Protein AF-A0A7W0LXJ8-F1 (afdb_monomer_lite)

Structure (mmCIF, N/CA/C/O backbone):
data_AF-A0A7W0LXJ8-F1
#
_entry.id   AF-A0A7W0LXJ8-F1
#
loop_
_atom_site.group_PDB
_atom_site.id
_atom_site.type_symbol
_atom_site.label_atom_id
_atom_site.label_alt_id
_atom_site.label_comp_id
_atom_site.label_asym_id
_atom_site.label_entity_id
_atom_site.label_seq_id
_atom_site.pdbx_PDB_ins_code
_atom_site.Cartn_x
_atom_site.Cartn_y
_atom_site.Cartn_z
_atom_site.occupancy
_atom_site.B_iso_or_equiv
_atom_site.auth_seq_id
_atom_site.auth_comp_id
_atom_site.auth_asym_id
_atom_site.auth_atom_id
_atom_site.pdbx_PDB_model_num
ATOM 1 N N . MET A 1 1 ? -24.025 -7.661 8.625 1.00 52.81 1 MET A N 1
ATOM 2 C CA . MET A 1 1 ? -24.951 -7.254 7.543 1.00 52.81 1 MET A CA 1
ATOM 3 C C . MET A 1 1 ? -24.529 -5.968 6.852 1.00 52.81 1 MET A C 1
ATOM 5 O O . MET A 1 1 ? -24.352 -6.024 5.647 1.00 52.81 1 MET A O 1
ATOM 9 N N . ALA A 1 2 ? -24.264 -4.867 7.567 1.00 68.38 2 ALA A N 1
ATOM 10 C CA . ALA A 1 2 ? -23.836 -3.601 6.949 1.00 68.38 2 ALA A CA 1
ATOM 11 C C . ALA A 1 2 ? -22.627 -3.736 5.999 1.00 68.38 2 ALA A C 1
ATOM 13 O O . ALA A 1 2 ? -22.716 -3.311 4.859 1.00 68.38 2 ALA A O 1
ATOM 14 N N . ILE A 1 3 ? -21.546 -4.414 6.411 1.00 69.25 3 ILE A N 1
ATOM 15 C CA . ILE A 1 3 ? -20.349 -4.597 5.562 1.00 69.25 3 ILE A CA 1
ATOM 16 C C . ILE A 1 3 ? -20.674 -5.373 4.277 1.00 69.25 3 ILE A C 1
ATOM 18 O O . ILE A 1 3 ? -20.263 -4.969 3.196 1.00 69.25 3 ILE A O 1
ATOM 22 N N . ALA A 1 4 ? -21.450 -6.457 4.377 1.00 71.25 4 ALA A N 1
ATOM 23 C CA . ALA A 1 4 ? -21.862 -7.236 3.210 1.00 71.25 4 ALA A CA 1
ATOM 24 C C . ALA A 1 4 ? -22.725 -6.400 2.252 1.00 71.25 4 ALA A C 1
ATOM 26 O O . ALA A 1 4 ? -22.506 -6.436 1.046 1.00 71.25 4 ALA A O 1
ATOM 27 N N . VAL A 1 5 ? -23.648 -5.595 2.790 1.00 81.62 5 VAL A N 1
ATOM 28 C CA . VAL A 1 5 ? -24.458 -4.656 2.001 1.00 81.62 5 VAL A CA 1
ATOM 29 C C . VAL A 1 5 ? -23.570 -3.623 1.307 1.00 81.62 5 VAL A C 1
ATOM 31 O O . VAL A 1 5 ? -23.752 -3.391 0.118 1.00 81.62 5 VAL A O 1
ATOM 34 N N . THR A 1 6 ? -22.573 -3.056 1.993 1.00 78.12 6 THR A N 1
ATOM 35 C CA . THR A 1 6 ? -21.637 -2.093 1.394 1.00 78.12 6 THR A CA 1
ATOM 36 C C . THR A 1 6 ? -20.803 -2.720 0.278 1.00 78.12 6 THR A C 1
ATOM 38 O O . THR A 1 6 ? -20.669 -2.120 -0.785 1.00 78.12 6 THR A O 1
ATOM 41 N N . VAL A 1 7 ? -20.276 -3.933 0.478 1.00 80.88 7 VAL A N 1
ATOM 42 C CA . VAL A 1 7 ? -19.499 -4.655 -0.547 1.00 80.88 7 VAL A CA 1
ATOM 43 C C . VAL A 1 7 ? -20.361 -4.943 -1.776 1.00 80.88 7 VAL A C 1
ATOM 45 O O . VAL A 1 7 ? -19.939 -4.680 -2.901 1.00 80.88 7 VAL A O 1
ATOM 48 N N . VAL A 1 8 ? -21.589 -5.425 -1.569 1.00 86.31 8 VAL A N 1
ATOM 49 C CA . VAL A 1 8 ? -22.539 -5.683 -2.658 1.00 86.31 8 VAL A CA 1
ATOM 50 C C . VAL A 1 8 ? -22.917 -4.387 -3.374 1.00 86.31 8 VAL A C 1
ATOM 52 O O . VAL A 1 8 ? -22.920 -4.362 -4.599 1.00 86.31 8 VAL A O 1
ATOM 55 N N . ALA A 1 9 ? -23.184 -3.301 -2.646 1.00 87.44 9 ALA A N 1
ATOM 56 C CA . ALA A 1 9 ? -23.522 -2.006 -3.231 1.00 87.44 9 ALA A CA 1
ATOM 57 C C . ALA A 1 9 ? -22.368 -1.430 -4.064 1.00 87.44 9 ALA A C 1
ATOM 59 O O . ALA A 1 9 ? -22.596 -0.955 -5.174 1.00 87.44 9 ALA A O 1
ATOM 60 N N . ALA A 1 10 ? -21.129 -1.521 -3.572 1.00 80.69 10 ALA A N 1
ATOM 61 C CA . ALA A 1 10 ? -19.945 -1.092 -4.313 1.00 80.69 10 ALA A CA 1
ATOM 62 C C . ALA A 1 10 ? -19.740 -1.929 -5.588 1.00 80.69 10 ALA A C 1
ATOM 64 O O . ALA A 1 10 ? -19.492 -1.374 -6.657 1.00 80.69 10 ALA A O 1
ATOM 65 N N . GLY A 1 11 ? -19.911 -3.254 -5.505 1.00 84.75 11 GLY A N 1
ATOM 66 C CA . GLY A 1 11 ? -19.861 -4.140 -6.671 1.00 84.75 11 GLY A CA 1
ATOM 67 C C . GLY A 1 11 ? -20.998 -3.891 -7.669 1.00 84.75 11 GLY A C 1
ATOM 68 O O . GLY A 1 11 ? -20.782 -3.892 -8.874 1.00 84.75 11 GLY A O 1
ATOM 69 N N . ALA A 1 12 ? -22.209 -3.608 -7.193 1.00 89.00 12 ALA A N 1
ATOM 70 C CA . ALA A 1 12 ? -23.325 -3.235 -8.057 1.00 89.00 12 ALA A CA 1
ATOM 71 C C . ALA A 1 12 ? -23.070 -1.887 -8.746 1.00 89.00 12 ALA A C 1
ATOM 73 O O . ALA A 1 12 ? -23.365 -1.737 -9.930 1.00 89.00 12 ALA A O 1
ATOM 74 N N . ALA A 1 13 ? -22.469 -0.925 -8.040 1.00 86.62 13 ALA A N 1
ATOM 75 C CA . ALA A 1 13 ? -22.126 0.375 -8.598 1.00 86.62 13 ALA A CA 1
ATOM 76 C C . ALA A 1 13 ? -21.140 0.258 -9.768 1.00 86.62 13 ALA A C 1
ATOM 78 O O . ALA A 1 13 ? -21.328 0.949 -10.761 1.00 86.62 13 ALA A O 1
ATOM 79 N N . THR A 1 14 ? -20.145 -0.638 -9.724 1.00 85.62 14 THR A N 1
ATOM 80 C CA . THR A 1 14 ? -19.224 -0.819 -10.865 1.00 85.62 14 THR A CA 1
ATOM 81 C C . THR A 1 14 ? -19.928 -1.364 -12.108 1.00 85.62 14 THR A C 1
ATOM 83 O O . THR A 1 14 ? -19.573 -0.988 -13.223 1.00 85.62 14 THR A O 1
ATOM 86 N N . VAL A 1 15 ? -20.962 -2.192 -11.938 1.00 84.75 15 VAL A N 1
ATOM 87 C CA . VAL A 1 15 ? -21.796 -2.685 -13.045 1.00 84.75 15 VAL A CA 1
ATOM 88 C C . VAL A 1 15 ? -22.725 -1.586 -13.565 1.00 84.75 15 VAL A C 1
ATOM 90 O O . VAL A 1 15 ? -22.814 -1.384 -14.774 1.00 84.75 15 VAL A O 1
ATOM 93 N N . ILE A 1 16 ? -23.388 -0.850 -12.667 1.00 89.38 16 ILE A N 1
ATOM 94 C CA . ILE A 1 16 ? -24.336 0.226 -13.008 1.00 89.38 16 ILE A CA 1
ATOM 95 C C . ILE A 1 16 ? -23.627 1.402 -13.692 1.00 89.38 16 ILE A C 1
ATOM 97 O O . ILE A 1 16 ? -24.157 1.971 -14.646 1.00 89.38 16 ILE A O 1
ATOM 101 N N . LEU A 1 17 ? -22.436 1.761 -13.207 1.00 88.00 17 LEU A N 1
ATOM 102 C CA . LEU A 1 17 ? -21.621 2.866 -13.713 1.00 88.00 17 LEU A CA 1
ATOM 103 C C . LEU A 1 17 ? -20.724 2.454 -14.885 1.00 88.00 17 LEU A C 1
ATOM 105 O O . LEU A 1 17 ? -19.980 3.288 -15.405 1.00 88.00 17 LEU A O 1
ATOM 109 N N . ARG A 1 18 ? -20.777 1.191 -15.329 1.00 84.25 18 ARG A N 1
ATOM 110 C CA . ARG A 1 18 ? -20.025 0.753 -16.504 1.00 84.25 18 ARG A CA 1
ATOM 111 C C . ARG A 1 18 ? -20.492 1.549 -17.736 1.00 84.25 18 ARG A C 1
ATOM 113 O O . ARG A 1 18 ? -21.699 1.609 -17.991 1.00 84.25 18 ARG A O 1
ATOM 120 N N . PRO A 1 19 ? -19.572 2.117 -18.539 1.00 84.94 19 PRO A N 1
ATOM 121 C CA . PRO A 1 19 ? -19.927 2.815 -19.771 1.00 84.94 19 P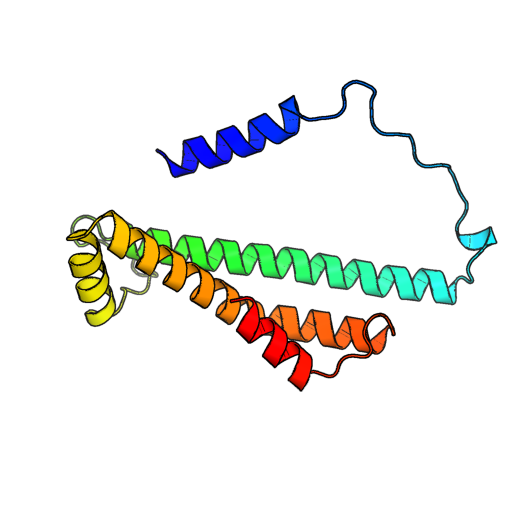RO A CA 1
ATOM 122 C C . PRO A 1 19 ? -20.762 1.921 -20.699 1.00 84.94 19 PRO A C 1
ATOM 124 O O . PRO A 1 19 ? -20.327 0.836 -21.088 1.00 84.94 19 PRO A O 1
ATOM 127 N N . ARG A 1 20 ? -21.974 2.372 -21.049 1.00 81.69 20 ARG A N 1
ATOM 128 C CA . ARG A 1 20 ? -22.930 1.598 -21.868 1.00 81.69 20 ARG A CA 1
ATOM 129 C C . ARG A 1 20 ? -22.541 1.526 -23.344 1.00 81.69 20 ARG A C 1
ATOM 131 O O . ARG A 1 20 ? -22.947 0.598 -24.029 1.00 81.69 20 ARG A O 1
ATOM 138 N N . SER A 1 21 ? -21.745 2.482 -23.818 1.00 82.00 21 SER A N 1
ATOM 139 C CA . SER A 1 21 ? -21.232 2.557 -25.192 1.00 82.00 21 SER A CA 1
ATOM 140 C C . SER A 1 21 ? -20.040 1.628 -25.456 1.00 82.00 21 SER A C 1
ATOM 142 O O . SER A 1 21 ? -19.457 1.687 -26.532 1.00 82.00 21 SER A O 1
ATOM 144 N N . GLY A 1 22 ? -19.659 0.793 -24.483 1.00 73.75 22 GLY A N 1
ATOM 145 C CA . GLY A 1 22 ? -18.420 0.024 -24.533 1.00 73.75 22 GLY A CA 1
ATOM 146 C C . GLY A 1 22 ? -17.203 0.853 -24.118 1.00 73.75 22 GLY A C 1
ATOM 147 O O . GLY A 1 22 ? -17.286 2.064 -23.901 1.00 73.75 22 GLY A O 1
ATOM 148 N N . LEU A 1 23 ? -16.071 0.172 -23.949 1.00 77.75 23 LEU A N 1
ATOM 149 C CA . LEU A 1 23 ? -14.773 0.830 -23.825 1.00 77.75 23 LEU A CA 1
ATOM 150 C C . LEU A 1 23 ? -14.308 1.225 -25.228 1.00 77.75 23 LEU A C 1
ATOM 152 O O . LEU A 1 23 ? -14.595 0.515 -26.189 1.00 77.75 23 LEU A O 1
ATOM 156 N N . ILE A 1 24 ? -13.598 2.347 -25.338 1.00 79.88 24 ILE A N 1
ATOM 157 C CA . ILE A 1 24 ? -12.902 2.699 -26.577 1.00 79.88 24 ILE A CA 1
ATOM 158 C C . ILE A 1 24 ? -11.902 1.577 -26.846 1.00 79.88 24 ILE A C 1
ATOM 160 O O . ILE A 1 24 ? -11.054 1.305 -25.993 1.00 79.88 24 ILE A O 1
ATOM 164 N N . ASP A 1 25 ? -12.040 0.914 -27.993 1.00 80.50 25 ASP A N 1
ATOM 165 C CA . ASP A 1 25 ? -11.131 -0.158 -28.376 1.00 80.50 25 ASP A CA 1
ATOM 166 C C . ASP A 1 25 ? -9.734 0.460 -28.540 1.00 80.50 25 ASP A C 1
ATOM 168 O O . ASP A 1 25 ? -9.587 1.439 -29.286 1.00 80.50 25 ASP A O 1
ATOM 172 N N . PRO A 1 26 ? -8.724 0.009 -27.777 1.00 80.69 26 PRO A N 1
ATOM 173 C CA . PRO A 1 26 ? -7.402 0.600 -27.850 1.00 80.69 26 PRO A CA 1
ATOM 174 C C . PRO A 1 26 ? -6.882 0.499 -29.280 1.00 80.69 26 PRO A C 1
ATOM 176 O O . PRO A 1 26 ? -6.957 -0.555 -29.912 1.00 80.69 26 PRO A O 1
ATOM 179 N N . ALA A 1 27 ? -6.338 1.605 -29.789 1.00 84.06 27 ALA A N 1
ATOM 180 C CA . ALA A 1 27 ? -5.703 1.608 -31.095 1.00 84.06 27 ALA A CA 1
ATOM 181 C C . ALA A 1 27 ? -4.639 0.501 -31.137 1.00 84.06 27 ALA A C 1
ATOM 183 O O . ALA A 1 27 ? -3.780 0.429 -30.253 1.00 84.06 27 ALA A O 1
ATOM 184 N N . ALA A 1 28 ? -4.712 -0.361 -32.153 1.00 82.88 28 ALA A N 1
ATOM 185 C CA . ALA A 1 28 ? -3.750 -1.431 -32.374 1.00 82.88 28 ALA A CA 1
ATOM 186 C C . ALA A 1 28 ? -2.412 -0.827 -32.830 1.00 82.88 28 ALA A C 1
ATOM 188 O O . ALA A 1 28 ? -2.108 -0.758 -34.018 1.00 82.88 28 ALA A O 1
ATOM 189 N N . ILE A 1 29 ? -1.645 -0.315 -31.871 1.00 87.50 29 ILE A N 1
ATOM 190 C CA . ILE A 1 29 ? -0.316 0.248 -32.083 1.00 87.50 29 ILE A CA 1
ATOM 191 C C . ILE A 1 29 ? 0.701 -0.855 -31.818 1.00 87.50 29 ILE A C 1
ATOM 193 O O . ILE A 1 29 ? 0.702 -1.434 -30.732 1.00 87.50 29 ILE A O 1
ATOM 197 N N . ASP A 1 30 ? 1.580 -1.119 -32.786 1.00 87.94 30 ASP A N 1
ATOM 198 C CA . ASP A 1 30 ? 2.753 -1.963 -32.566 1.00 87.94 30 ASP A CA 1
ATOM 199 C C . ASP A 1 30 ? 3.789 -1.189 -31.725 1.00 87.94 30 ASP A C 1
ATOM 201 O O . ASP A 1 30 ? 4.357 -0.205 -32.211 1.00 87.94 30 ASP A O 1
ATOM 205 N N . PRO A 1 31 ? 4.070 -1.597 -30.472 1.00 87.81 31 PRO A N 1
ATOM 206 C CA . PRO A 1 31 ? 5.042 -0.912 -29.625 1.00 87.81 31 PRO A CA 1
ATOM 207 C C . PRO A 1 31 ? 6.456 -0.941 -30.213 1.00 87.81 31 PRO A C 1
ATOM 209 O O . PRO A 1 31 ? 7.239 -0.026 -29.959 1.00 87.81 31 PRO A O 1
ATOM 212 N N . ARG A 1 32 ? 6.781 -1.961 -31.019 1.00 91.56 32 ARG A N 1
ATOM 213 C CA . ARG A 1 32 ? 8.114 -2.150 -31.613 1.00 91.56 32 ARG A CA 1
ATOM 214 C C . ARG A 1 32 ? 8.431 -1.116 -32.690 1.00 91.56 32 ARG A C 1
ATOM 216 O O . ARG A 1 32 ? 9.593 -0.931 -33.032 1.00 91.56 32 ARG A O 1
ATOM 223 N N . ALA A 1 33 ? 7.414 -0.415 -33.196 1.00 93.31 33 ALA A N 1
ATOM 224 C CA . ALA A 1 33 ? 7.596 0.705 -34.114 1.00 93.31 33 ALA A CA 1
ATOM 225 C C . ALA A 1 33 ? 8.158 1.963 -33.421 1.00 93.31 33 ALA A C 1
ATOM 227 O O . ALA A 1 33 ? 8.688 2.841 -34.098 1.00 93.31 33 ALA A O 1
ATOM 228 N N . TYR A 1 34 ? 8.048 2.057 -32.090 1.00 93.44 34 TYR A N 1
ATOM 229 C CA . TYR A 1 34 ? 8.424 3.248 -31.317 1.00 93.44 34 TYR A CA 1
ATOM 230 C C . TYR A 1 34 ? 9.480 2.978 -30.246 1.00 93.44 34 TYR A C 1
ATOM 232 O O . TYR A 1 34 ? 10.219 3.889 -29.882 1.00 93.44 34 TYR A O 1
ATOM 240 N N . PHE A 1 35 ? 9.549 1.747 -29.740 1.00 95.50 35 PHE A N 1
ATOM 241 C CA . PHE A 1 35 ? 10.428 1.363 -28.643 1.00 95.50 35 PHE A CA 1
ATOM 242 C C . PHE A 1 35 ? 11.316 0.195 -29.045 1.00 95.50 35 PHE A C 1
ATOM 244 O O . PHE A 1 35 ? 10.891 -0.732 -29.737 1.00 95.50 35 PHE A O 1
ATOM 251 N N . SER A 1 36 ? 12.550 0.214 -28.557 1.00 96.19 36 SER A N 1
ATOM 252 C CA . SER A 1 36 ? 13.454 -0.920 -28.690 1.00 96.19 36 SER A CA 1
ATOM 253 C C . SER A 1 36 ? 12.972 -2.115 -27.858 1.00 96.19 36 SER A C 1
ATOM 255 O O . SER A 1 36 ? 12.337 -1.968 -26.812 1.00 96.19 36 SER A O 1
ATOM 257 N N . GLU A 1 37 ? 13.344 -3.328 -28.272 1.00 95.62 37 GLU A N 1
ATOM 258 C CA . GLU A 1 37 ? 13.066 -4.565 -27.521 1.00 95.62 37 GLU A CA 1
ATOM 259 C C . GLU A 1 37 ? 13.589 -4.508 -26.072 1.00 95.62 37 GLU A C 1
ATOM 261 O O . GLU A 1 37 ? 12.986 -5.071 -25.156 1.00 95.62 37 GLU A O 1
ATOM 266 N N . ALA A 1 38 ? 14.701 -3.799 -25.842 1.00 95.31 38 ALA A N 1
ATOM 267 C CA . ALA A 1 38 ? 15.271 -3.614 -24.510 1.00 95.31 38 ALA A CA 1
ATOM 268 C C . ALA A 1 38 ? 14.373 -2.746 -23.611 1.00 95.31 38 ALA A C 1
ATOM 270 O O . ALA A 1 38 ? 14.178 -3.071 -22.438 1.00 95.31 38 ALA A O 1
ATOM 271 N N . GLU A 1 39 ? 13.795 -1.673 -24.153 1.00 94.75 39 GLU A N 1
ATOM 272 C CA . GLU A 1 39 ? 12.864 -0.801 -23.428 1.00 94.75 39 GLU A CA 1
ATOM 273 C C . GLU A 1 39 ? 11.543 -1.511 -23.133 1.00 94.75 39 GLU A C 1
ATOM 275 O O . GLU A 1 39 ? 11.039 -1.426 -22.011 1.00 94.75 39 GLU A O 1
ATOM 280 N N . ILE A 1 40 ? 11.020 -2.269 -24.103 1.00 95.00 40 ILE A N 1
ATOM 281 C CA . ILE A 1 40 ? 9.805 -3.075 -23.926 1.00 95.00 40 ILE A CA 1
ATOM 282 C C . ILE A 1 40 ? 10.010 -4.080 -22.791 1.00 95.00 40 ILE A C 1
ATOM 284 O O . ILE A 1 40 ? 9.226 -4.104 -21.841 1.00 95.00 40 ILE A O 1
ATOM 288 N N . ARG A 1 41 ? 11.109 -4.842 -22.819 1.00 95.19 41 ARG A N 1
ATOM 289 C CA . ARG A 1 41 ? 11.423 -5.826 -21.775 1.00 95.19 41 ARG A CA 1
ATOM 290 C C . ARG A 1 41 ? 11.597 -5.180 -20.402 1.00 95.19 41 ARG A C 1
ATOM 292 O O . ARG A 1 41 ? 11.116 -5.718 -19.406 1.00 95.19 41 ARG A O 1
ATOM 299 N N . ARG A 1 42 ? 12.252 -4.015 -20.335 1.00 94.56 42 ARG A N 1
ATOM 300 C CA . ARG A 1 42 ? 12.391 -3.247 -19.089 1.00 94.56 42 ARG A CA 1
ATOM 301 C C . ARG A 1 42 ? 11.021 -2.845 -18.535 1.00 94.56 42 ARG A C 1
ATOM 303 O O . ARG A 1 42 ? 10.778 -2.987 -17.339 1.00 94.56 42 ARG A O 1
ATOM 310 N N . ALA A 1 43 ? 10.114 -2.376 -19.388 1.00 94.88 43 ALA A N 1
ATOM 311 C CA . ALA A 1 43 ? 8.765 -1.999 -18.976 1.00 94.88 43 ALA A CA 1
ATOM 312 C C . ALA A 1 43 ? 7.928 -3.207 -18.519 1.00 94.88 43 ALA A C 1
ATOM 314 O O . ALA A 1 43 ? 7.205 -3.114 -17.523 1.00 94.88 43 ALA A O 1
ATOM 315 N N . GLU A 1 44 ? 8.017 -4.334 -19.225 1.00 94.94 44 GLU A N 1
ATOM 316 C CA . GLU A 1 44 ? 7.330 -5.578 -18.864 1.00 94.94 44 GLU A CA 1
ATOM 317 C C . GLU A 1 44 ? 7.794 -6.114 -17.511 1.00 94.94 44 GLU A C 1
ATOM 319 O O . GLU A 1 44 ? 6.952 -6.459 -16.680 1.00 94.94 44 GLU A O 1
ATOM 324 N N . ASP A 1 45 ? 9.103 -6.108 -17.251 1.00 95.88 45 ASP A N 1
ATOM 325 C CA . ASP A 1 45 ? 9.654 -6.554 -15.973 1.00 95.88 45 ASP A CA 1
ATOM 326 C C . ASP A 1 45 ? 9.177 -5.676 -14.804 1.00 95.88 45 ASP A C 1
ATOM 328 O O . ASP A 1 45 ? 8.697 -6.186 -13.787 1.00 95.88 45 ASP A O 1
ATOM 332 N N . PHE A 1 46 ? 9.203 -4.346 -14.970 1.00 96.12 46 PHE A N 1
ATOM 333 C CA . PHE A 1 46 ? 8.643 -3.437 -13.970 1.00 96.12 46 PHE A CA 1
ATOM 334 C C . PHE A 1 46 ? 7.169 -3.749 -13.699 1.00 96.12 46 PHE A C 1
ATOM 336 O O . PHE A 1 46 ? 6.789 -3.987 -12.555 1.00 96.12 46 PHE A O 1
ATOM 343 N N . ARG A 1 47 ? 6.336 -3.804 -14.747 1.00 95.81 47 ARG A N 1
ATOM 344 C CA . ARG A 1 47 ? 4.883 -4.015 -14.625 1.00 95.81 47 ARG A CA 1
ATOM 345 C C . ARG A 1 47 ? 4.530 -5.373 -14.030 1.00 95.81 47 ARG A C 1
ATOM 347 O O . ARG A 1 47 ? 3.595 -5.451 -13.234 1.00 95.81 47 ARG A O 1
ATOM 354 N N . GLY A 1 48 ? 5.238 -6.428 -14.426 1.00 96.25 48 GLY A N 1
ATOM 355 C CA . GLY A 1 48 ? 5.004 -7.786 -13.947 1.00 96.25 48 GLY A CA 1
ATOM 356 C C . GLY A 1 48 ? 5.209 -7.877 -12.440 1.00 96.25 48 GLY A C 1
ATOM 357 O O . GLY A 1 48 ? 4.289 -8.251 -11.709 1.00 96.25 48 GLY A O 1
ATOM 358 N N . VAL A 1 49 ? 6.377 -7.440 -11.966 1.00 96.19 49 VAL A N 1
ATOM 359 C CA . VAL A 1 49 ? 6.696 -7.445 -10.533 1.00 96.19 49 VAL A CA 1
ATOM 360 C C . VAL A 1 49 ? 5.805 -6.469 -9.767 1.00 96.19 49 VAL A C 1
ATOM 362 O O . VAL A 1 49 ? 5.257 -6.839 -8.732 1.00 96.19 49 VAL A O 1
ATOM 365 N N . GLN A 1 50 ? 5.559 -5.265 -10.295 1.00 97.38 50 GLN A N 1
ATOM 366 C CA . GLN A 1 50 ? 4.689 -4.281 -9.644 1.00 97.38 50 GLN A CA 1
ATOM 367 C C . GLN A 1 50 ? 3.263 -4.815 -9.445 1.00 97.38 50 GLN A C 1
ATOM 369 O O . GLN A 1 50 ? 2.640 -4.566 -8.411 1.00 97.38 50 GLN A O 1
ATOM 374 N N . ARG A 1 51 ? 2.746 -5.597 -10.404 1.00 97.75 51 ARG A N 1
ATOM 375 C CA . ARG A 1 51 ? 1.444 -6.265 -10.280 1.00 97.75 51 ARG A CA 1
ATOM 376 C C . ARG A 1 51 ? 1.452 -7.302 -9.159 1.00 97.75 51 ARG A C 1
ATOM 378 O O . ARG A 1 51 ? 0.496 -7.348 -8.389 1.00 97.75 51 ARG A O 1
ATOM 385 N N . LEU A 1 52 ? 2.510 -8.105 -9.048 1.00 97.88 52 LEU A 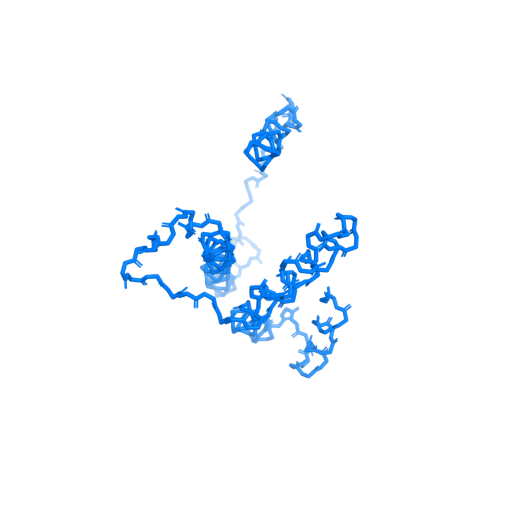N 1
ATOM 386 C CA . LEU A 1 52 ? 2.650 -9.083 -7.965 1.00 97.88 52 LEU A CA 1
ATOM 387 C C . LEU A 1 52 ? 2.736 -8.404 -6.595 1.00 97.88 52 LEU A C 1
ATOM 389 O O . LEU A 1 52 ? 2.055 -8.842 -5.671 1.00 97.88 52 LEU A O 1
ATOM 393 N N . ILE A 1 53 ? 3.487 -7.303 -6.480 1.00 97.75 53 ILE A N 1
ATOM 394 C CA . ILE A 1 53 ? 3.529 -6.487 -5.259 1.00 97.75 53 ILE A CA 1
ATOM 395 C C . ILE A 1 53 ? 2.127 -5.968 -4.926 1.00 97.75 53 ILE A C 1
ATOM 397 O O . ILE A 1 53 ? 1.680 -6.112 -3.794 1.00 97.75 53 ILE A O 1
ATOM 401 N N . GLY A 1 54 ? 1.395 -5.432 -5.910 1.00 96.31 54 GLY A N 1
ATOM 402 C CA . GLY A 1 54 ? 0.024 -4.952 -5.717 1.00 96.31 54 GLY A CA 1
ATOM 403 C C . GLY A 1 54 ? -0.937 -6.036 -5.216 1.00 96.31 54 GLY A C 1
ATOM 404 O O . GLY A 1 54 ? -1.698 -5.800 -4.277 1.00 96.31 54 GLY A O 1
ATOM 405 N N . VAL A 1 55 ? -0.871 -7.244 -5.787 1.00 98.00 55 VAL A N 1
ATOM 406 C CA . VAL A 1 55 ? -1.648 -8.402 -5.310 1.00 98.00 55 VAL A CA 1
ATOM 407 C C . VAL A 1 55 ? -1.227 -8.796 -3.893 1.00 98.00 55 VAL A C 1
ATOM 409 O O . VAL A 1 55 ? -2.088 -9.023 -3.046 1.00 98.00 55 VAL A O 1
ATOM 412 N N . GLY A 1 56 ? 0.076 -8.825 -3.603 1.00 97.75 56 GLY A N 1
ATOM 413 C CA . GLY A 1 56 ? 0.601 -9.081 -2.262 1.00 97.75 56 GLY A CA 1
ATOM 414 C C . GLY A 1 56 ? 0.081 -8.077 -1.232 1.00 97.75 56 GLY A C 1
ATOM 415 O O . GLY A 1 56 ? -0.412 -8.478 -0.181 1.00 97.75 56 GLY A O 1
ATOM 416 N N . SER A 1 57 ? 0.095 -6.784 -1.559 1.00 97.00 57 SER A N 1
ATOM 417 C CA . SER A 1 57 ? -0.430 -5.719 -0.699 1.00 97.00 57 SER A CA 1
ATOM 418 C C . SER A 1 57 ? -1.923 -5.890 -0.431 1.00 97.00 57 SER A C 1
ATOM 420 O O . SER A 1 57 ? -2.369 -5.708 0.705 1.00 97.00 57 SER A O 1
ATOM 422 N N . LEU A 1 58 ? -2.698 -6.295 -1.444 1.00 96.56 58 LEU A N 1
ATOM 423 C CA . LEU A 1 58 ? -4.122 -6.592 -1.291 1.00 96.56 58 LEU A CA 1
ATOM 424 C C . LEU A 1 58 ? -4.352 -7.784 -0.354 1.00 96.56 58 LEU A C 1
ATOM 426 O O . LEU A 1 58 ? -5.204 -7.708 0.531 1.00 96.56 58 LEU A O 1
ATOM 430 N N . LEU A 1 59 ? -3.580 -8.863 -0.517 1.00 97.00 59 LEU A N 1
ATOM 431 C CA . LEU A 1 59 ? -3.662 -10.047 0.338 1.00 97.00 59 LEU A CA 1
ATOM 432 C C . LEU A 1 59 ? -3.284 -9.729 1.786 1.00 97.00 59 LEU A C 1
ATOM 434 O O . LEU A 1 59 ? -4.004 -10.142 2.689 1.00 97.00 59 LEU A O 1
ATOM 438 N N . ILE A 1 60 ? -2.213 -8.962 2.015 1.00 96.75 60 ILE A N 1
ATOM 439 C CA . ILE A 1 60 ? -1.806 -8.531 3.360 1.00 96.75 60 ILE A CA 1
ATOM 440 C C . ILE A 1 60 ? -2.898 -7.669 3.989 1.00 96.75 60 ILE A C 1
ATOM 442 O O . ILE A 1 60 ? -3.319 -7.943 5.107 1.00 96.75 60 ILE A O 1
ATOM 446 N N . SER A 1 61 ? -3.418 -6.678 3.263 1.00 95.25 61 SER A N 1
ATOM 447 C CA . SER A 1 61 ? -4.474 -5.794 3.775 1.00 95.25 61 SER A CA 1
ATOM 448 C C . SER A 1 61 ? -5.744 -6.578 4.118 1.00 95.25 61 SER A C 1
ATOM 450 O O . SER A 1 61 ? -6.320 -6.408 5.193 1.00 95.25 61 SER A O 1
ATOM 452 N N . GLY A 1 62 ? -6.156 -7.488 3.230 1.00 93.00 62 GLY A N 1
ATOM 453 C CA . GLY A 1 62 ? -7.301 -8.369 3.440 1.00 93.00 62 GLY A CA 1
ATOM 454 C C . GLY A 1 62 ? -7.103 -9.328 4.615 1.00 93.00 62 GLY A C 1
ATOM 455 O O . GLY A 1 62 ? -8.009 -9.478 5.432 1.00 93.00 62 GLY A O 1
ATOM 456 N N . ALA A 1 63 ? -5.919 -9.931 4.746 1.00 92.44 63 ALA A N 1
ATOM 457 C CA . ALA A 1 63 ? -5.578 -10.814 5.857 1.00 92.44 63 ALA A CA 1
ATOM 458 C C . ALA A 1 63 ? -5.539 -10.058 7.192 1.00 92.44 63 ALA A C 1
ATOM 460 O O . ALA A 1 63 ? -6.120 -10.528 8.166 1.00 92.44 63 ALA A O 1
ATOM 461 N N . THR A 1 64 ? -4.938 -8.866 7.234 1.00 92.62 64 THR A N 1
ATOM 462 C CA . THR A 1 64 ? -4.929 -7.992 8.414 1.00 92.62 64 THR A CA 1
ATOM 463 C C . THR A 1 64 ? -6.353 -7.662 8.852 1.00 92.62 64 THR A C 1
ATOM 465 O O . THR A 1 64 ? -6.696 -7.847 10.019 1.00 92.62 64 THR A O 1
ATOM 468 N N . LEU A 1 65 ? -7.221 -7.246 7.923 1.00 90.62 65 LEU A N 1
ATOM 469 C CA . LEU A 1 65 ? -8.631 -6.988 8.228 1.00 90.62 65 LEU A CA 1
ATOM 470 C C . LEU A 1 65 ? -9.366 -8.246 8.695 1.00 90.62 65 LEU A C 1
ATOM 472 O O . LEU A 1 65 ? -10.142 -8.168 9.644 1.00 90.62 65 LEU A O 1
ATOM 476 N N . ALA A 1 66 ? -9.121 -9.399 8.067 1.00 87.12 66 ALA A N 1
ATOM 477 C CA . ALA A 1 66 ? -9.719 -10.665 8.476 1.00 87.12 66 ALA A CA 1
ATOM 478 C C . ALA A 1 66 ? -9.303 -11.032 9.905 1.00 87.12 66 ALA A C 1
ATOM 480 O O . ALA A 1 66 ? -10.159 -11.363 10.719 1.00 87.12 66 ALA A O 1
ATOM 481 N N . VAL A 1 67 ? -8.017 -10.900 10.240 1.00 85.06 67 VAL A N 1
ATOM 482 C CA . VAL A 1 67 ? -7.513 -11.120 11.600 1.00 85.06 67 VAL A CA 1
ATOM 483 C C . VAL A 1 67 ? -8.170 -10.151 12.578 1.00 85.06 67 VAL A C 1
ATOM 485 O O . VAL A 1 67 ? -8.699 -10.606 13.583 1.00 85.06 67 VAL A O 1
ATOM 488 N N . LEU A 1 68 ? -8.212 -8.847 12.289 1.00 85.44 68 LEU A N 1
ATOM 489 C CA . LEU A 1 68 ? -8.826 -7.854 13.180 1.00 85.44 68 LEU A CA 1
ATOM 490 C C . LEU A 1 68 ? -10.327 -8.110 13.395 1.00 85.44 68 LEU A C 1
ATOM 492 O O . LEU A 1 68 ? -10.810 -8.068 14.527 1.00 85.44 68 LEU A O 1
ATOM 496 N N . ALA A 1 69 ? -11.062 -8.415 12.325 1.00 81.88 69 ALA A N 1
ATOM 497 C CA . ALA A 1 69 ? -12.496 -8.672 12.385 1.00 81.88 69 ALA A CA 1
ATOM 498 C C . ALA A 1 69 ? -12.819 -9.969 13.141 1.00 81.88 69 ALA A C 1
ATOM 500 O O . ALA A 1 69 ? -13.717 -10.000 13.985 1.00 81.88 69 ALA A O 1
ATOM 501 N N . LEU A 1 70 ? -12.074 -11.041 12.862 1.00 77.06 70 LEU A N 1
ATOM 502 C CA . LEU A 1 70 ? -12.296 -12.343 13.480 1.00 77.06 70 LEU A CA 1
ATOM 503 C C . LEU A 1 70 ? -11.757 -12.385 14.920 1.00 77.06 70 LEU A C 1
ATOM 505 O O . LEU A 1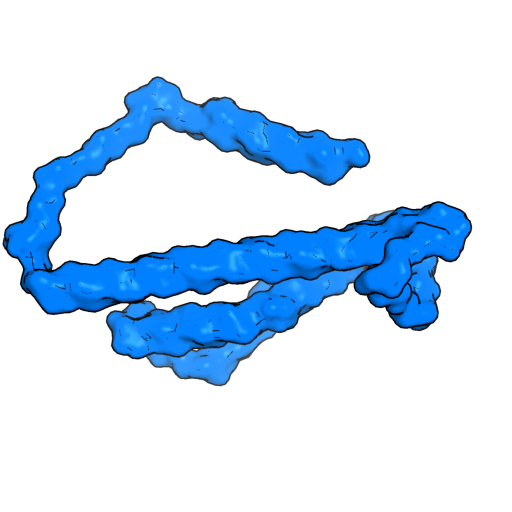 70 ? -12.357 -13.043 15.762 1.00 77.06 70 LEU A O 1
ATOM 509 N N . ALA A 1 71 ? -10.671 -11.675 15.241 1.00 70.75 71 ALA A N 1
ATOM 510 C CA . ALA A 1 71 ? -10.122 -11.632 16.599 1.00 70.75 71 ALA A CA 1
ATOM 511 C C . A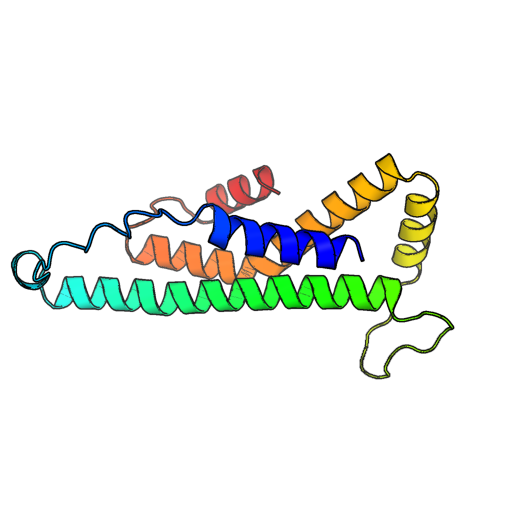LA A 1 71 ? -11.002 -10.792 17.536 1.00 70.75 71 ALA A C 1
ATOM 513 O O . ALA A 1 71 ? -11.141 -11.127 18.710 1.00 70.75 71 ALA A O 1
ATOM 514 N N . GLY A 1 72 ? -11.621 -9.723 17.019 1.00 62.19 72 GLY A N 1
ATOM 515 C CA . GLY A 1 72 ? -12.531 -8.866 17.782 1.00 62.19 72 GLY A CA 1
ATOM 516 C C . GLY A 1 72 ? -13.943 -9.438 17.965 1.00 62.19 72 GLY A C 1
ATOM 517 O O . GLY A 1 72 ? -14.594 -9.117 18.954 1.00 62.19 72 GLY A O 1
ATOM 518 N N . GLY A 1 73 ? -14.425 -10.278 17.037 1.00 56.25 73 GLY A N 1
ATOM 519 C CA . GLY A 1 73 ? -15.803 -10.798 17.048 1.00 56.25 73 GLY A CA 1
ATOM 520 C C . GLY A 1 73 ? -15.957 -12.321 17.162 1.00 56.25 73 GLY A C 1
ATOM 521 O O . GLY A 1 73 ? -17.035 -12.793 17.510 1.00 56.25 73 GLY A O 1
ATOM 522 N N . GLY A 1 74 ? -14.911 -13.101 16.876 1.00 48.69 74 GLY A N 1
ATOM 523 C CA . GLY A 1 74 ? -14.971 -14.567 16.767 1.00 48.69 74 GLY A CA 1
ATOM 524 C C . GLY A 1 74 ? -14.929 -15.315 18.097 1.00 48.69 74 GLY A C 1
ATOM 525 O O . GLY A 1 74 ? -15.347 -16.465 18.166 1.00 48.69 74 GLY A O 1
ATOM 526 N N . CYS A 1 75 ? -14.514 -14.659 19.179 1.00 55.50 75 CYS A N 1
ATOM 527 C CA . CYS A 1 75 ? -14.586 -15.205 20.533 1.00 55.50 75 CYS A CA 1
ATOM 528 C C . CYS A 1 75 ? -15.972 -14.937 21.164 1.00 55.50 75 CYS A C 1
ATOM 530 O O . CYS A 1 75 ? -16.094 -14.498 22.307 1.00 55.50 75 CYS A O 1
ATOM 532 N N . GLN A 1 76 ? -17.050 -15.184 20.419 1.00 49.44 76 GLN A N 1
ATOM 533 C CA . GLN A 1 76 ? -18.406 -15.084 20.952 1.00 49.44 76 GLN A CA 1
ATOM 534 C C . GLN A 1 76 ? -18.661 -16.319 21.838 1.00 49.44 76 GLN A C 1
ATOM 536 O O . GLN A 1 76 ? -18.816 -17.432 21.343 1.00 49.44 76 GLN A O 1
ATOM 541 N N . GLY A 1 77 ? -18.614 -16.152 23.165 1.00 55.12 77 GLY A N 1
ATOM 542 C CA . GLY A 1 77 ? -18.824 -17.251 24.123 1.00 55.12 77 GLY A CA 1
ATOM 543 C C . GLY A 1 77 ? -17.576 -18.064 24.505 1.00 55.12 77 GLY A C 1
ATOM 544 O O . GLY A 1 77 ? -17.707 -19.209 24.932 1.00 55.12 77 GLY A O 1
ATOM 545 N N . GLY A 1 78 ? -16.367 -17.501 24.368 1.00 55.88 78 GLY A N 1
ATOM 546 C CA . GLY A 1 78 ? -15.137 -18.081 24.938 1.00 55.88 78 GLY A CA 1
ATOM 547 C C . GLY A 1 78 ? -14.475 -19.203 24.127 1.00 55.88 78 GLY A C 1
ATOM 548 O O . GLY A 1 78 ? -13.554 -19.849 24.621 1.00 55.88 78 GLY A O 1
ATOM 549 N N . ARG A 1 79 ? -14.910 -19.443 22.884 1.00 60.69 79 ARG A N 1
ATOM 550 C CA . ARG A 1 79 ? -14.312 -20.444 21.986 1.00 60.69 79 ARG A CA 1
ATOM 551 C C . ARG A 1 79 ? -13.673 -19.756 20.784 1.00 60.69 79 ARG A C 1
ATOM 553 O O . ARG A 1 79 ? -14.351 -19.476 19.805 1.00 60.69 79 ARG A O 1
ATOM 560 N N . CYS A 1 80 ? -12.373 -19.497 20.860 1.00 66.06 80 CYS A N 1
ATOM 561 C CA . CYS A 1 80 ? -11.581 -19.136 19.687 1.00 66.06 80 CYS A CA 1
ATOM 562 C C . CYS A 1 80 ? -10.995 -20.409 19.038 1.00 66.06 80 CYS A C 1
ATOM 564 O O . CYS A 1 80 ? -10.720 -21.383 19.750 1.00 66.06 80 CYS A O 1
ATOM 566 N N . PRO A 1 81 ? -10.797 -20.438 17.706 1.00 69.50 81 PRO A N 1
ATOM 567 C CA . PRO A 1 81 ? -10.057 -21.517 17.060 1.00 69.50 81 PRO A CA 1
ATOM 568 C C . PRO A 1 81 ? -8.653 -21.642 17.677 1.00 69.50 81 PRO A C 1
ATOM 570 O O . PRO A 1 81 ? -8.021 -20.617 17.931 1.00 69.50 81 PRO A O 1
ATOM 573 N N . PRO A 1 82 ? -8.123 -22.860 17.890 1.00 72.06 82 PRO A N 1
ATOM 574 C CA . PRO A 1 82 ? -6.854 -23.062 18.602 1.00 72.06 82 PRO A CA 1
ATOM 575 C C . PRO A 1 82 ? -5.633 -22.467 17.881 1.00 72.06 82 PRO A C 1
ATOM 577 O O . PRO A 1 82 ? -4.599 -22.251 18.500 1.00 72.06 82 PRO A O 1
ATOM 580 N N . TRP A 1 83 ? -5.750 -22.188 16.582 1.00 73.75 83 TRP A N 1
ATOM 581 C CA . TRP A 1 83 ? -4.719 -21.544 15.764 1.00 73.75 83 TRP A CA 1
ATOM 582 C C . TRP A 1 83 ? -4.789 -20.011 15.786 1.00 73.75 83 TRP A C 1
ATOM 584 O O . TRP A 1 83 ? -3.956 -19.353 15.164 1.00 73.75 83 TRP A O 1
ATOM 594 N N . MET A 1 84 ? -5.785 -19.429 16.457 1.00 70.06 84 MET A N 1
ATOM 595 C CA . MET A 1 84 ? -6.063 -18.004 16.376 1.00 70.06 84 MET A CA 1
ATOM 596 C C . MET A 1 84 ? -5.549 -17.254 17.614 1.00 70.06 84 MET A C 1
ATOM 598 O O . MET A 1 84 ? -5.929 -17.600 18.734 1.00 70.06 84 MET A O 1
ATOM 602 N N . PRO A 1 85 ? -4.700 -16.222 17.449 1.00 68.44 85 PRO A N 1
ATOM 603 C CA . PRO A 1 85 ? -4.176 -15.470 18.579 1.00 68.44 85 PRO A CA 1
ATOM 604 C C . PRO A 1 85 ? -5.278 -14.621 19.221 1.00 68.44 85 PRO A C 1
ATOM 606 O O . PRO A 1 85 ? -5.926 -13.809 18.558 1.00 68.44 85 PRO A O 1
ATOM 609 N N . SER A 1 86 ? -5.470 -14.790 20.529 1.00 68.94 86 SER A N 1
ATOM 610 C CA . SER A 1 86 ? -6.356 -13.928 21.311 1.00 68.94 86 SER A CA 1
ATOM 611 C C . SER A 1 86 ? -5.777 -12.513 21.385 1.00 68.94 86 SER A C 1
ATOM 613 O O . SER A 1 86 ? -4.584 -12.360 21.673 1.00 68.94 86 SER A O 1
ATOM 615 N N . PRO A 1 87 ? -6.590 -11.463 21.174 1.00 71.44 87 PRO A N 1
ATOM 616 C CA . PRO A 1 87 ? -6.117 -10.100 21.345 1.00 71.44 87 PRO A CA 1
ATOM 617 C C . PRO A 1 87 ? 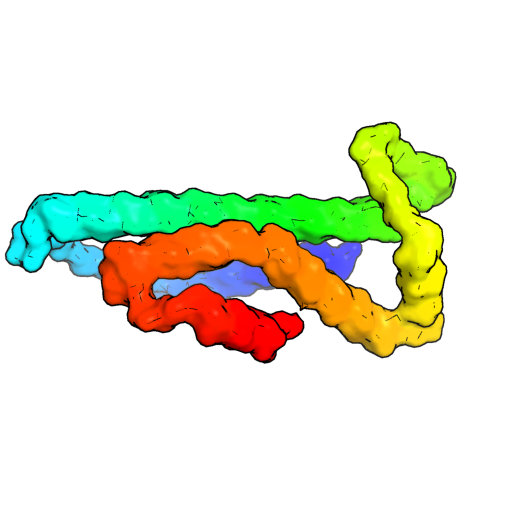-5.688 -9.867 22.804 1.00 71.44 87 PRO A C 1
ATOM 619 O O . PRO A 1 87 ? -6.326 -10.378 23.731 1.00 71.44 87 PRO A O 1
ATOM 622 N N . PRO A 1 88 ? -4.617 -9.091 23.041 1.00 76.25 88 PRO A N 1
ATOM 623 C CA . PRO A 1 88 ? -4.149 -8.828 24.391 1.00 76.25 88 PRO A CA 1
ATOM 624 C C . PRO A 1 88 ? -5.225 -8.106 25.215 1.00 76.25 88 PRO A C 1
ATOM 626 O O . PRO A 1 88 ? -5.890 -7.190 24.730 1.00 76.25 88 PRO A O 1
ATOM 629 N N . ALA A 1 89 ? -5.357 -8.474 26.494 1.00 80.12 89 ALA A N 1
ATOM 630 C CA . ALA A 1 89 ? -6.326 -7.900 27.434 1.00 80.12 89 ALA A CA 1
ATOM 631 C C . ALA A 1 89 ? -6.455 -6.355 27.414 1.00 80.12 89 ALA A C 1
ATOM 633 O O . ALA A 1 89 ? -7.586 -5.867 27.484 1.00 80.12 89 ALA A O 1
ATOM 634 N N . PRO A 1 90 ? -5.376 -5.547 27.304 1.00 83.25 90 PRO A N 1
ATOM 635 C CA . PRO A 1 90 ? -5.519 -4.092 27.196 1.00 83.25 90 PRO A CA 1
ATOM 636 C C . PRO A 1 90 ? -6.274 -3.634 25.941 1.00 83.25 90 PRO A C 1
ATOM 638 O O . PRO A 1 90 ? -7.010 -2.653 26.014 1.00 83.25 90 PRO A O 1
ATOM 641 N N . VAL A 1 91 ? -6.136 -4.342 24.815 1.00 81.31 91 VAL A N 1
ATOM 642 C CA . VAL A 1 91 ? -6.832 -4.015 23.561 1.00 81.31 91 VAL A CA 1
ATOM 643 C C . VAL A 1 91 ? -8.329 -4.247 23.717 1.00 81.31 91 VAL A C 1
ATOM 645 O O . VAL A 1 91 ? -9.117 -3.377 23.364 1.00 81.31 91 VAL A O 1
ATOM 648 N N . LEU A 1 92 ? -8.723 -5.368 24.326 1.00 79.69 92 LEU A N 1
ATOM 649 C CA . LEU A 1 92 ? -10.131 -5.668 24.601 1.00 79.69 92 LEU A CA 1
ATOM 650 C C . LEU A 1 92 ? -10.776 -4.598 25.488 1.00 79.69 92 LEU A C 1
ATOM 652 O O . LEU A 1 92 ? -11.816 -4.052 25.134 1.00 79.69 92 LEU A O 1
ATOM 656 N N . ARG A 1 93 ? -10.104 -4.202 26.575 1.00 83.31 93 ARG A N 1
ATOM 657 C CA . ARG A 1 93 ? -10.589 -3.128 27.460 1.00 83.31 93 ARG A CA 1
ATOM 658 C C . ARG A 1 93 ? -10.714 -1.783 26.746 1.00 83.31 93 ARG A C 1
ATOM 660 O O . ARG A 1 93 ? -11.594 -0.987 27.065 1.00 83.31 93 ARG A O 1
ATOM 667 N N . LEU A 1 94 ? -9.812 -1.491 25.809 1.00 84.94 94 LEU A N 1
ATOM 668 C CA . LEU A 1 94 ? -9.877 -0.268 25.013 1.00 84.94 94 LEU A CA 1
ATOM 669 C C . LEU A 1 94 ? -11.070 -0.298 24.048 1.00 84.94 94 LEU A C 1
ATOM 671 O O . LEU A 1 94 ? -11.766 0.706 23.922 1.00 84.94 94 LEU A O 1
ATOM 675 N N . LEU A 1 95 ? -11.323 -1.443 23.409 1.00 83.75 95 LEU A N 1
ATOM 676 C CA . LEU A 1 95 ? -12.464 -1.642 22.513 1.00 83.75 95 LEU A CA 1
ATOM 677 C C . LEU A 1 95 ? -13.801 -1.571 23.262 1.00 83.75 95 LEU A C 1
ATOM 679 O O . LEU A 1 95 ? -14.724 -0.925 22.774 1.00 83.75 95 LEU A O 1
ATOM 683 N N . GLU A 1 96 ? -13.893 -2.149 24.462 1.00 85.38 96 GLU A N 1
ATOM 684 C CA . GLU A 1 96 ? -15.069 -2.028 25.338 1.00 85.38 96 GLU A CA 1
ATOM 685 C C . GLU A 1 96 ? -15.370 -0.557 25.659 1.00 85.38 96 GLU A C 1
ATOM 687 O O . GLU A 1 96 ? -16.482 -0.084 25.428 1.00 85.38 96 GLU A O 1
ATOM 692 N N . ARG A 1 97 ? -14.352 0.207 26.082 1.00 86.31 97 ARG A N 1
ATOM 693 C CA . ARG A 1 97 ? -14.481 1.652 26.344 1.00 86.31 97 ARG A CA 1
ATOM 694 C C . ARG A 1 97 ? -14.825 2.461 25.097 1.00 86.31 97 ARG A C 1
ATOM 696 O O . ARG A 1 97 ? -15.546 3.452 25.181 1.00 86.31 97 ARG A O 1
ATOM 703 N N . ALA A 1 98 ? -14.301 2.074 23.936 1.00 86.69 98 ALA A N 1
ATOM 704 C CA . ALA A 1 98 ? -14.673 2.690 22.669 1.00 86.69 98 ALA A CA 1
ATOM 705 C C . ALA A 1 98 ? -16.159 2.427 22.354 1.00 86.69 98 ALA A C 1
ATOM 707 O O . ALA A 1 98 ? -16.858 3.332 21.896 1.00 86.69 98 ALA A O 1
ATOM 708 N N . GLY A 1 99 ? -16.664 1.231 22.676 1.00 86.62 99 GLY A N 1
ATOM 709 C CA . GLY A 1 99 ? -18.067 0.844 22.519 1.00 86.62 99 GLY A CA 1
ATOM 710 C C . GLY A 1 99 ? -19.055 1.696 23.322 1.00 86.62 99 GLY A C 1
ATOM 711 O O . GLY A 1 99 ? -20.178 1.903 22.869 1.00 86.62 99 GLY A O 1
ATOM 712 N N . GLU A 1 100 ? -18.635 2.274 24.452 1.00 91.56 100 GLU A N 1
ATOM 713 C CA . GLU A 1 100 ? -19.474 3.170 25.268 1.00 91.56 100 GLU A CA 1
ATOM 714 C C . GLU A 1 100 ? -19.837 4.483 24.551 1.00 91.56 100 GLU A C 1
ATOM 716 O O . GLU A 1 100 ? -20.804 5.155 24.915 1.00 91.56 100 GLU A O 1
ATOM 721 N N . LYS A 1 101 ? -19.058 4.888 23.538 1.00 90.06 101 LYS A N 1
ATOM 722 C CA . LYS A 1 101 ? -19.243 6.152 22.808 1.00 90.06 101 LYS A CA 1
ATOM 723 C C . LYS A 1 101 ? -19.286 5.883 21.304 1.00 90.06 101 LYS A C 1
ATOM 725 O O . LYS A 1 101 ? -18.259 6.046 20.651 1.00 90.06 101 LYS A O 1
ATOM 730 N N . PRO A 1 102 ? -20.449 5.569 20.707 1.00 86.38 102 PRO A N 1
ATOM 731 C CA . PRO A 1 102 ? -20.531 4.968 19.371 1.00 86.38 102 PRO A CA 1
ATOM 732 C C . PRO A 1 102 ? -19.833 5.779 18.269 1.00 86.38 102 PRO A C 1
ATOM 734 O O . PRO A 1 102 ? -19.104 5.217 17.457 1.00 86.38 102 PRO A O 1
ATOM 737 N N . VAL A 1 103 ? -19.977 7.109 18.268 1.00 92.25 103 VAL A N 1
ATOM 738 C CA . VAL A 1 103 ? -19.348 7.971 17.249 1.00 92.25 103 VAL A CA 1
ATOM 739 C C . VAL A 1 103 ? -17.833 8.081 17.450 1.00 92.25 103 VAL A C 1
ATOM 741 O O . VAL A 1 103 ? -17.062 7.875 16.517 1.00 92.25 103 VAL A O 1
ATOM 744 N N . ARG A 1 104 ? -17.383 8.389 18.675 1.00 90.56 104 ARG A N 1
ATOM 745 C CA . ARG A 1 104 ? -15.950 8.581 18.972 1.00 90.56 104 ARG A CA 1
ATOM 746 C C . ARG A 1 104 ? -15.184 7.261 18.953 1.00 90.56 104 ARG A C 1
ATOM 748 O O . ARG A 1 104 ? -14.068 7.216 18.458 1.00 90.56 104 ARG A O 1
ATOM 755 N N . GLY A 1 105 ? -15.791 6.198 19.466 1.00 90.00 105 GLY A N 1
ATOM 756 C CA . GLY A 1 105 ? -15.255 4.846 19.427 1.00 90.00 105 GLY A CA 1
ATOM 757 C C . GLY A 1 105 ? -15.143 4.319 18.007 1.00 90.00 105 GLY A C 1
ATOM 758 O O . GLY A 1 105 ? -14.086 3.818 17.642 1.00 90.00 105 GLY A O 1
ATOM 759 N N . GLY A 1 106 ? -16.174 4.518 17.179 1.00 88.56 106 GLY A N 1
ATOM 760 C CA . GLY A 1 106 ? -16.110 4.198 15.753 1.00 88.56 106 GLY A CA 1
ATOM 761 C C . GLY A 1 106 ? -14.972 4.934 15.042 1.00 88.56 106 GLY A C 1
ATOM 762 O O . GLY A 1 106 ? -14.193 4.305 14.330 1.00 88.56 106 GLY A O 1
ATOM 763 N N . ALA A 1 107 ? -14.815 6.238 15.295 1.00 91.06 107 ALA A N 1
ATOM 764 C CA . ALA A 1 107 ? -13.714 7.027 14.738 1.00 91.06 107 ALA A CA 1
ATOM 765 C C . ALA A 1 107 ? -12.332 6.535 15.207 1.00 91.06 107 ALA A C 1
ATOM 767 O O . ALA A 1 107 ? -11.421 6.406 14.394 1.00 91.06 107 ALA A O 1
ATOM 768 N N . LEU A 1 108 ? -12.179 6.213 16.496 1.00 91.81 108 LEU A N 1
ATOM 769 C CA . LEU A 1 108 ? -10.932 5.674 17.050 1.00 91.81 108 LEU A CA 1
ATOM 770 C C . LEU A 1 108 ? -10.577 4.306 16.458 1.00 91.81 108 LEU A C 1
ATOM 772 O O . LEU A 1 108 ? -9.422 4.073 16.112 1.00 91.81 108 LEU A O 1
ATOM 776 N N . VAL A 1 109 ? -11.558 3.412 16.314 1.00 90.38 109 VAL A N 1
ATOM 777 C CA . VAL A 1 109 ? -11.357 2.098 15.688 1.00 90.38 109 VAL A CA 1
ATOM 778 C C . VAL A 1 109 ? -10.974 2.261 14.220 1.00 90.38 109 VAL A C 1
ATOM 780 O O . VAL A 1 109 ? -10.025 1.623 13.775 1.00 90.38 109 VAL A O 1
ATOM 783 N N . ALA A 1 110 ? -11.654 3.142 13.480 1.00 90.38 110 ALA A N 1
ATOM 784 C CA . ALA A 1 110 ? -11.318 3.426 12.088 1.00 90.38 110 ALA A CA 1
ATOM 785 C C . ALA A 1 110 ? -9.884 3.962 11.947 1.00 90.38 110 ALA A C 1
ATOM 787 O O . ALA A 1 110 ? -9.126 3.437 11.137 1.00 90.38 110 ALA A O 1
ATOM 788 N N . ALA A 1 111 ? -9.481 4.928 12.780 1.00 92.56 111 ALA A N 1
ATOM 789 C CA . ALA A 1 111 ? -8.113 5.446 12.798 1.00 92.56 111 ALA A CA 1
ATOM 790 C C . ALA A 1 111 ? -7.085 4.344 13.119 1.00 92.56 111 ALA A C 1
ATOM 792 O O . ALA A 1 111 ? -6.071 4.218 12.437 1.00 92.56 111 ALA A O 1
ATOM 793 N N . GLY A 1 112 ? -7.371 3.495 14.112 1.00 91.88 112 GLY A N 1
ATOM 794 C CA . GLY A 1 112 ? -6.517 2.359 14.468 1.00 91.88 112 GLY A CA 1
ATOM 795 C C . GLY A 1 112 ? -6.360 1.340 13.335 1.00 91.88 112 GLY A C 1
ATOM 796 O O . GLY A 1 112 ? -5.252 0.863 13.087 1.00 91.88 112 GLY A O 1
ATOM 797 N N . ILE A 1 113 ? -7.445 1.034 12.618 1.00 92.06 113 ILE A N 1
ATOM 798 C CA . ILE A 1 113 ? -7.414 0.172 11.429 1.00 92.06 113 ILE A CA 1
ATOM 799 C C . ILE A 1 113 ? -6.561 0.811 10.329 1.00 92.06 113 ILE A C 1
ATOM 801 O O . ILE A 1 113 ? -5.694 0.124 9.792 1.00 92.06 113 ILE A O 1
ATOM 805 N N . SER A 1 114 ? -6.749 2.101 10.027 1.00 93.94 114 SER A N 1
ATOM 806 C CA . SER A 1 114 ? -5.954 2.814 9.015 1.00 93.94 114 SER A CA 1
ATOM 807 C C . SER A 1 114 ? -4.457 2.743 9.318 1.00 93.94 114 SER A C 1
ATOM 809 O O . SER A 1 114 ? -3.684 2.304 8.470 1.00 93.94 114 SER A O 1
ATOM 811 N N . VAL A 1 115 ? -4.052 3.063 10.552 1.00 94.94 115 VAL A N 1
ATOM 812 C CA . VAL A 1 115 ? -2.645 2.985 10.981 1.00 94.94 115 VAL A CA 1
ATOM 813 C C . VAL A 1 115 ? -2.112 1.558 10.867 1.00 94.94 115 VAL A C 1
ATOM 815 O O . VAL A 1 115 ? -1.015 1.345 10.353 1.00 94.94 115 VAL A O 1
ATOM 818 N N . THR A 1 116 ? -2.891 0.567 11.308 1.00 94.31 116 THR A N 1
ATOM 819 C CA . THR A 1 116 ? -2.481 -0.843 11.257 1.00 94.31 116 THR A CA 1
ATOM 820 C C . THR A 1 116 ? -2.254 -1.295 9.817 1.00 94.31 116 THR A C 1
ATOM 822 O O . THR A 1 116 ? -1.227 -1.905 9.526 1.00 94.31 116 THR A O 1
ATOM 825 N N . LEU A 1 117 ? -3.165 -0.958 8.900 1.00 95.50 117 LEU A N 1
ATOM 826 C CA . LEU A 1 117 ? -3.023 -1.298 7.485 1.00 95.50 117 LEU A CA 1
ATOM 827 C C . LEU A 1 117 ? -1.788 -0.645 6.871 1.00 95.50 117 LEU A C 1
ATOM 829 O O . LEU A 1 117 ? -0.999 -1.351 6.242 1.00 95.50 117 LEU A O 1
ATOM 833 N N . THR A 1 118 ? -1.570 0.648 7.128 1.00 95.56 118 THR A N 1
ATOM 834 C CA . THR A 1 118 ? -0.370 1.358 6.673 1.00 95.56 118 THR A CA 1
ATOM 835 C C . THR A 1 118 ? 0.891 0.651 7.149 1.00 95.56 118 THR A C 1
ATOM 837 O O . THR A 1 118 ? 1.726 0.294 6.323 1.00 95.56 118 THR A O 1
ATOM 840 N N . VAL A 1 119 ? 1.004 0.371 8.453 1.00 96.31 119 VAL A N 1
ATOM 841 C CA . VAL A 1 119 ? 2.177 -0.293 9.042 1.00 96.31 119 VAL A CA 1
ATOM 842 C C . VAL A 1 119 ? 2.412 -1.669 8.422 1.00 96.31 119 VAL A C 1
ATOM 844 O O . VAL A 1 119 ? 3.537 -1.980 8.035 1.00 96.31 119 VAL A O 1
ATOM 847 N N . THR A 1 120 ? 1.363 -2.482 8.268 1.00 96.38 120 THR A N 1
ATOM 848 C CA . THR A 1 120 ? 1.495 -3.818 7.658 1.00 96.38 120 THR A CA 1
ATOM 849 C C . THR A 1 120 ? 1.884 -3.771 6.179 1.00 96.38 120 THR A C 1
ATOM 851 O O . THR A 1 120 ? 2.506 -4.708 5.683 1.00 96.38 120 THR A O 1
ATOM 854 N N . GLY A 1 121 ? 1.559 -2.681 5.479 1.00 96.25 121 GLY A N 1
ATOM 855 C CA . GLY A 1 121 ? 1.903 -2.472 4.075 1.00 96.25 121 GLY A CA 1
ATOM 856 C C . GLY A 1 121 ? 3.317 -1.937 3.831 1.00 96.25 121 GLY A C 1
ATOM 857 O O . GLY A 1 121 ? 3.792 -2.046 2.700 1.00 96.25 121 GLY A O 1
ATOM 858 N N . ILE A 1 122 ? 4.001 -1.402 4.857 1.00 96.50 122 ILE A N 1
ATOM 859 C CA . ILE A 1 122 ? 5.322 -0.753 4.720 1.00 96.50 122 ILE A CA 1
ATOM 860 C C . ILE A 1 122 ? 6.335 -1.609 3.942 1.00 96.50 122 ILE A C 1
ATOM 862 O O . ILE A 1 122 ? 6.963 -1.078 3.028 1.00 96.50 122 ILE A O 1
ATOM 866 N N . PRO A 1 123 ? 6.522 -2.913 4.229 1.00 97.19 123 PRO A N 1
ATOM 867 C CA . PRO A 1 123 ? 7.563 -3.684 3.549 1.00 97.19 123 PRO A CA 1
ATOM 868 C C . PRO A 1 123 ? 7.374 -3.745 2.027 1.00 97.19 123 PRO A C 1
ATOM 870 O O . PRO A 1 123 ? 8.326 -3.558 1.270 1.00 97.19 123 PRO A O 1
ATOM 873 N N . LEU A 1 124 ? 6.138 -3.962 1.565 1.00 97.38 124 LEU A N 1
ATOM 874 C CA . LEU A 1 124 ? 5.832 -4.023 0.135 1.00 97.38 124 LEU A CA 1
ATOM 875 C C . LEU A 1 124 ? 5.833 -2.640 -0.520 1.00 97.38 124 LEU A C 1
ATOM 877 O O . LEU A 1 124 ? 6.210 -2.526 -1.686 1.00 97.38 124 LEU A O 1
ATOM 881 N N . SER A 1 125 ? 5.441 -1.589 0.204 1.00 95.81 125 SER A N 1
ATOM 882 C CA . SER A 1 125 ? 5.459 -0.226 -0.330 1.00 95.81 125 SER A CA 1
ATOM 883 C C . SER A 1 125 ? 6.879 0.328 -0.466 1.00 95.81 125 SER A C 1
ATOM 885 O O . SER A 1 125 ? 7.172 0.956 -1.481 1.00 95.81 125 SER A O 1
ATOM 887 N N . VAL A 1 126 ? 7.781 0.012 0.470 1.00 97.62 126 VAL A N 1
ATOM 888 C CA . VAL A 1 126 ? 9.221 0.297 0.340 1.00 97.62 126 VAL A CA 1
ATOM 889 C C . VAL A 1 126 ? 9.790 -0.418 -0.882 1.00 97.62 126 VAL A C 1
ATOM 891 O O . VAL A 1 126 ? 10.446 0.207 -1.708 1.00 97.62 126 VAL A O 1
ATOM 894 N N . TRP A 1 127 ? 9.486 -1.709 -1.057 1.00 97.69 127 TRP A N 1
ATOM 895 C CA . TRP A 1 127 ? 9.981 -2.459 -2.214 1.00 97.69 127 TRP A CA 1
ATOM 896 C C . TRP A 1 127 ? 9.475 -1.889 -3.549 1.00 97.69 127 TRP A C 1
ATOM 898 O O . TRP A 1 127 ? 10.243 -1.751 -4.501 1.00 97.69 127 TRP A O 1
ATOM 908 N N . ALA A 1 128 ? 8.199 -1.503 -3.613 1.00 97.50 128 ALA A N 1
ATOM 909 C CA . ALA A 1 128 ? 7.632 -0.808 -4.765 1.00 97.50 128 ALA A CA 1
ATOM 910 C C . ALA A 1 128 ? 8.311 0.545 -5.034 1.00 97.50 128 ALA A C 1
ATOM 912 O O . ALA A 1 128 ? 8.521 0.895 -6.196 1.00 97.50 128 ALA A O 1
ATOM 913 N N . HIS A 1 129 ? 8.634 1.304 -3.983 1.00 96.75 129 HIS A N 1
ATOM 914 C CA . HIS A 1 129 ? 9.288 2.604 -4.100 1.00 96.75 129 HIS A CA 1
ATOM 915 C C . HIS A 1 129 ? 10.712 2.478 -4.648 1.00 96.75 129 HIS A C 1
ATOM 917 O O . HIS A 1 129 ? 11.026 3.127 -5.641 1.00 96.75 129 HIS A O 1
ATOM 923 N N . GLU A 1 130 ? 11.534 1.599 -4.072 1.00 97.25 130 GLU A N 1
ATOM 924 C CA . GLU A 1 130 ? 12.906 1.356 -4.544 1.00 97.25 130 GLU A CA 1
ATOM 925 C C . GLU A 1 130 ? 12.913 0.911 -6.013 1.00 97.25 130 GLU A C 1
ATOM 927 O O . GLU A 1 130 ? 13.632 1.472 -6.836 1.00 97.25 130 GLU A O 1
ATOM 932 N N . ARG A 1 131 ? 11.999 0.010 -6.407 1.00 96.81 131 ARG A N 1
ATOM 933 C CA . ARG A 1 131 ? 11.839 -0.344 -7.827 1.00 96.81 131 ARG A CA 1
ATOM 934 C C . ARG A 1 131 ? 11.422 0.848 -8.686 1.00 96.81 131 ARG A C 1
ATOM 936 O O . ARG A 1 131 ? 11.844 0.946 -9.830 1.00 96.81 131 ARG A O 1
ATOM 943 N N . ALA A 1 132 ? 10.581 1.755 -8.200 1.00 97.12 132 ALA A N 1
ATOM 944 C CA . ALA A 1 132 ? 10.250 2.950 -8.972 1.00 97.12 132 ALA A CA 1
ATOM 945 C C . ALA A 1 132 ? 11.484 3.850 -9.177 1.00 97.12 132 ALA A C 1
ATOM 947 O O . ALA A 1 132 ? 11.633 4.434 -10.252 1.00 97.12 132 ALA A O 1
ATOM 948 N N . VAL A 1 133 ? 12.382 3.922 -8.191 1.00 97.19 133 VAL A N 1
ATOM 949 C CA . VAL A 1 133 ? 13.656 4.651 -8.289 1.00 97.19 133 VAL A CA 1
ATOM 950 C C . VAL A 1 133 ? 14.605 3.979 -9.287 1.00 97.19 133 VAL A C 1
ATOM 952 O O . VAL A 1 133 ? 15.083 4.643 -10.207 1.00 97.19 133 VAL A O 1
ATOM 955 N N . ASP A 1 134 ? 14.789 2.658 -9.209 1.00 95.44 134 ASP A N 1
ATOM 956 C CA . ASP A 1 134 ? 15.667 1.888 -10.111 1.00 95.44 134 ASP A CA 1
ATOM 957 C C . ASP A 1 134 ? 15.273 2.003 -11.598 1.00 95.44 134 ASP A C 1
ATOM 959 O O . ASP A 1 134 ? 16.102 1.916 -12.513 1.00 95.44 134 ASP A O 1
ATOM 963 N N . TYR A 1 135 ? 13.981 2.202 -11.870 1.00 96.44 135 TYR A N 1
ATOM 964 C CA . TYR A 1 135 ? 13.451 2.366 -13.226 1.00 96.44 135 TYR A CA 1
ATOM 965 C C . TYR A 1 135 ? 13.348 3.837 -13.646 1.00 96.44 135 TYR A C 1
ATOM 967 O O . TYR A 1 135 ? 12.879 4.113 -14.748 1.00 96.44 135 TYR A O 1
ATOM 975 N N . GLY A 1 136 ? 13.811 4.77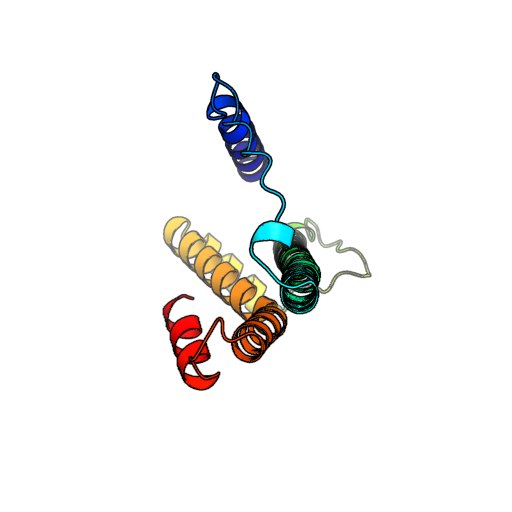1 -12.809 1.00 95.06 136 GLY A N 1
ATOM 976 C CA . GLY A 1 136 ? 13.808 6.206 -13.092 1.00 95.06 136 GLY A CA 1
ATOM 977 C C . GLY A 1 136 ? 12.417 6.842 -13.078 1.00 95.06 136 GLY A C 1
ATOM 978 O O . GLY A 1 136 ? 12.239 7.933 -13.611 1.00 95.06 136 GLY A O 1
ATOM 979 N N . LEU A 1 137 ? 11.423 6.168 -12.492 1.00 95.38 137 LEU A N 1
ATOM 980 C CA . LEU A 1 137 ? 10.055 6.674 -12.346 1.00 95.38 137 LEU A CA 1
ATOM 981 C C . LEU A 1 137 ? 9.903 7.575 -11.113 1.00 95.38 137 LEU A C 1
ATOM 983 O O . LEU A 1 137 ? 8.989 8.394 -11.062 1.00 95.38 137 LEU A O 1
ATOM 987 N N . SER A 1 138 ? 10.790 7.425 -10.127 1.00 95.62 138 SER A N 1
ATOM 988 C CA . SER A 1 138 ? 10.874 8.267 -8.934 1.00 95.62 138 SER A CA 1
ATOM 989 C C . SER A 1 138 ? 12.300 8.775 -8.753 1.00 95.62 138 SER A C 1
ATOM 991 O O . SER A 1 138 ? 13.256 8.017 -8.867 1.00 95.62 138 SER A O 1
ATOM 993 N N . THR A 1 139 ? 12.444 10.058 -8.434 1.00 95.88 139 THR A N 1
ATOM 994 C CA . THR A 1 139 ? 13.719 10.669 -8.019 1.00 95.88 139 THR A CA 1
ATOM 995 C C . THR A 1 139 ? 13.766 10.950 -6.517 1.00 95.88 139 THR A C 1
ATOM 997 O O . THR A 1 139 ? 14.771 11.437 -6.001 1.00 95.88 139 THR A O 1
ATOM 1000 N N . GLN A 1 140 ? 12.671 10.671 -5.807 1.00 95.62 140 GLN A N 1
ATOM 1001 C CA . GLN A 1 140 ? 12.562 10.877 -4.371 1.00 95.62 140 GLN A CA 1
ATOM 1002 C C . GLN A 1 140 ? 13.347 9.789 -3.633 1.00 95.62 140 GLN A C 1
ATOM 1004 O O . GLN A 1 140 ? 13.237 8.616 -3.978 1.00 95.62 140 GLN A O 1
ATOM 1009 N N . SER A 1 141 ? 14.121 10.178 -2.617 1.00 95.75 141 SER A N 1
ATOM 1010 C CA . SER A 1 141 ? 14.803 9.229 -1.736 1.00 95.75 141 SER A CA 1
ATOM 1011 C C . SER A 1 141 ? 13.867 8.686 -0.652 1.00 95.75 141 SER A C 1
ATOM 1013 O O . SER A 1 141 ? 12.832 9.278 -0.330 1.00 95.75 141 SER A O 1
ATOM 1015 N N . LEU A 1 142 ? 14.274 7.575 -0.036 1.00 95.00 142 LEU A N 1
ATOM 1016 C CA . LEU A 1 142 ? 13.457 6.830 0.919 1.00 95.00 142 LEU A CA 1
ATOM 1017 C C . LEU A 1 142 ? 13.004 7.664 2.138 1.00 95.00 142 LEU A C 1
ATOM 1019 O O . LEU A 1 142 ? 11.888 7.504 2.623 1.00 95.00 142 LEU A O 1
ATOM 1023 N N . GLY A 1 143 ? 13.837 8.588 2.629 1.00 96.75 143 GLY A N 1
ATOM 1024 C CA . GLY A 1 143 ? 13.522 9.430 3.794 1.00 96.75 143 GLY A CA 1
ATOM 1025 C C . GLY A 1 143 ? 12.329 10.376 3.572 1.00 96.75 143 GLY A C 1
ATOM 1026 O O . GLY A 1 143 ? 11.344 10.289 4.308 1.00 96.75 143 GLY A O 1
ATOM 1027 N N . PRO A 1 144 ? 12.377 11.268 2.564 1.00 96.50 144 PRO A N 1
ATOM 1028 C CA . PRO A 1 144 ? 11.232 12.084 2.161 1.00 96.50 144 PRO A CA 1
ATOM 1029 C C . PRO A 1 144 ? 9.985 11.257 1.838 1.00 96.50 144 PRO A C 1
ATOM 1031 O O . PRO A 1 144 ? 8.892 11.637 2.249 1.00 96.50 144 PRO A O 1
ATOM 1034 N N . TRP A 1 145 ? 10.151 10.104 1.184 1.00 96.19 145 TRP A N 1
ATOM 1035 C CA . TRP A 1 145 ? 9.041 9.192 0.916 1.00 96.19 145 TRP A CA 1
ATOM 1036 C C . TRP A 1 145 ? 8.373 8.694 2.211 1.00 96.19 145 TRP A C 1
ATOM 1038 O O . TRP A 1 145 ? 7.149 8.738 2.333 1.00 96.19 145 TRP A O 1
ATOM 1048 N N . PHE A 1 146 ? 9.155 8.312 3.228 1.00 95.75 146 PHE A N 1
ATOM 1049 C CA . PHE A 1 146 ? 8.622 7.940 4.545 1.00 95.75 146 PHE A CA 1
ATOM 1050 C C . PHE A 1 146 ? 7.926 9.104 5.254 1.00 95.75 146 PHE A C 1
ATOM 1052 O O . PHE A 1 146 ? 6.911 8.901 5.923 1.00 95.75 146 PHE A O 1
ATOM 1059 N N . ALA A 1 147 ? 8.450 10.323 5.117 1.00 96.56 147 ALA A N 1
ATOM 1060 C CA . ALA A 1 147 ? 7.805 11.506 5.673 1.00 96.56 147 ALA A CA 1
ATOM 1061 C C . ALA A 1 147 ? 6.435 11.752 5.023 1.00 96.56 147 ALA A C 1
ATOM 1063 O O . ALA A 1 147 ? 5.484 12.106 5.717 1.00 96.56 147 ALA A O 1
ATOM 1064 N N . ASP A 1 148 ? 6.315 11.538 3.714 1.00 94.88 148 ASP A N 1
ATOM 1065 C CA . ASP A 1 148 ? 5.043 11.665 3.001 1.00 94.88 148 ASP A CA 1
ATOM 1066 C C . ASP A 1 148 ? 4.069 10.542 3.368 1.00 94.88 148 ASP A C 1
ATOM 1068 O O . ASP A 1 148 ? 2.892 10.814 3.609 1.00 94.88 148 ASP A O 1
ATOM 1072 N N . LEU A 1 149 ? 4.566 9.313 3.541 1.00 92.56 149 LEU A N 1
ATOM 1073 C CA . LEU A 1 149 ? 3.771 8.207 4.071 1.00 92.56 149 LEU A CA 1
ATOM 1074 C C . LEU A 1 149 ? 3.179 8.564 5.442 1.00 92.56 149 LEU A C 1
ATOM 1076 O O . LEU A 1 149 ? 1.978 8.402 5.652 1.00 92.56 149 LEU A O 1
ATOM 1080 N N . GLY A 1 150 ? 3.994 9.122 6.341 1.00 92.38 150 GLY A N 1
ATOM 1081 C CA . GLY A 1 150 ? 3.560 9.552 7.671 1.00 92.38 150 GLY A CA 1
ATOM 1082 C C . GLY A 1 150 ? 2.526 10.682 7.663 1.00 92.38 150 GLY A C 1
ATOM 1083 O O . GLY A 1 150 ? 1.677 10.720 8.544 1.00 92.38 150 GLY A O 1
ATOM 1084 N N . LYS A 1 151 ? 2.552 11.581 6.672 1.00 92.75 151 LYS A N 1
ATOM 1085 C CA . LYS A 1 151 ? 1.526 12.633 6.512 1.00 92.75 151 LYS A CA 1
ATOM 1086 C C . LYS A 1 151 ? 0.199 12.096 5.973 1.00 92.75 151 LYS A C 1
ATOM 1088 O O . LYS A 1 151 ? -0.826 12.749 6.142 1.00 92.75 151 LYS A O 1
ATOM 1093 N N . SER A 1 152 ? 0.239 10.975 5.254 1.00 87.81 152 SER A N 1
ATOM 1094 C CA . SER A 1 152 ? -0.923 10.395 4.570 1.00 87.81 152 SER A CA 1
ATOM 1095 C C . SER A 1 152 ? -1.707 9.375 5.402 1.00 87.81 152 SER A C 1
ATOM 1097 O O . SER A 1 152 ? -2.829 9.035 5.027 1.00 87.81 152 SER A O 1
ATOM 1099 N N . ALA A 1 153 ? -1.106 8.878 6.488 1.00 78.62 153 ALA A N 1
ATOM 1100 C CA . ALA A 1 153 ? -1.693 7.912 7.415 1.00 78.62 153 ALA A CA 1
ATOM 1101 C C . ALA A 1 153 ? -2.572 8.598 8.470 1.00 78.62 153 ALA A C 1
ATOM 1103 O O . ALA A 1 153 ? -3.639 8.022 8.787 1.00 78.62 153 ALA A O 1
#

Secondary structure (DSSP, 8-state):
-HHHHHHHHHHHHHHHTS-TT-PPPPP---GGGTS-HHHHHHHHHHHHHHHHHHHHHHHHHHHHHHHHHHHHHS-TTS---TTSPPPPHHHHHHHHHHHTSHHHHHHHHHHHHHHHHHHHHHHHHHHHHHHHHHTTS----HHHHHHHHHHH-

pLDDT: mean 87.14, std 11.37, range [48.69, 98.0]

Radius of gyration: 21.72 Å; chains: 1; bounding box: 41×36×62 Å

Sequence (153 aa):
MAIAVTVVAAGAATVILRPRSGLIDPAAIDPRAYFSEAEIRRAEDFRGVQRLIGVGSLLISGATLAVLALAGGGCQGGRCPPWMPSPPAPVLRLLERAGEKPVRGGALVAAGISVTLTVTGIPLSVWAHERAVDYGLSTQSLGPWFADLGKSA

Foldseek 3Di:
DVVVVVVVVVVVCCVVVPDPVDDDDPPPDDVVVPDPPVVVVLVCVLVVVLVVLVVVLVVLLVVLVVLVVCLLPVCPPNDDDPPHDHDDPVVNVLLVVLVVPVPNSVVVVVVVSVVSSLVSSVVSVLVNVVSCVVSVVDPDDPVVVVVVSVVVD